Protein AF-A0A6P5K7B7-F1 (afdb_monomer)

InterPro domains:
  IPR006178 Major allergen I polypeptide chain 1 [PR00827] (31-46)
  IPR006178 Major allergen I polypeptide chain 1 [PR00827] (46-61)
  IPR006178 Major allergen I polypeptide chain 1 [PR00827] (61-76)
  IPR006178 Major allergen I polypeptide chain 1 [PR00827] (76-88)
  IPR006178 Major allergen I polypepti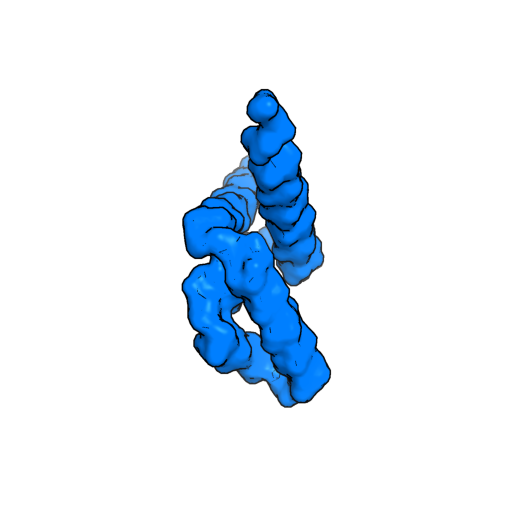de chain 1 [PTHR21226] (16-90)
  IPR016126 Secretoglobin [PF01099] (13-87)
  IPR016126 Secretoglobin [PS51311] (33-104)
  IPR035960 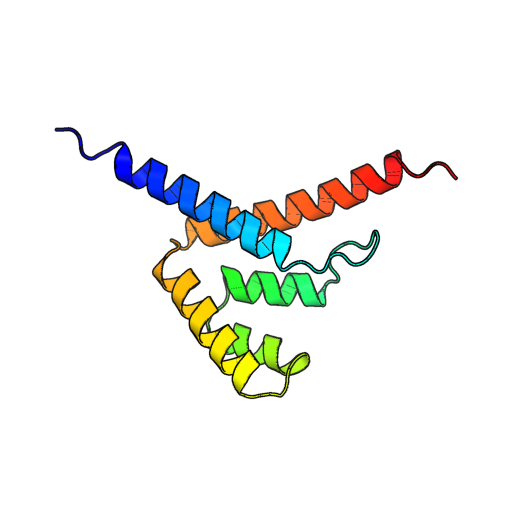Secretoglobin superfamily [SSF48201] (34-93)
  IPR053723 Secretoglobin Domain-Containing [G3DSA:1.20.920.50] (13-108)

Secondary structure (DSSP, 8-state):
---SHHHHHHHHHHHHHHHHHHHHHS---TT----HHHHHHHHHHHTS-HHHHHHHHTTT---HHHHHHHHHHHHHHHHHS-HHHHHHHHHHHHHHHHHHHHHHHHH---

Structure (mmCIF, N/CA/C/O backbone):
data_AF-A0A6P5K7B7-F1
#
_entry.id   AF-A0A6P5K7B7-F1
#
loop_
_atom_site.group_PDB
_atom_site.id
_atom_site.type_symbol
_atom_site.label_atom_id
_atom_site.label_alt_id
_atom_site.label_comp_id
_atom_site.label_asym_id
_atom_site.label_entity_id
_atom_site.label_seq_id
_atom_site.pdbx_PDB_ins_code
_atom_site.Cartn_x
_atom_site.Cartn_y
_atom_site.Cartn_z
_atom_site.occupancy
_atom_site.B_iso_or_equiv
_atom_site.auth_seq_id
_atom_site.auth_comp_id
_atom_site.auth_asym_id
_atom_site.auth_atom_id
_atom_site.pdbx_PDB_model_num
ATOM 1 N N . MET A 1 1 ? -22.920 10.934 29.537 1.00 35.97 1 MET A N 1
ATOM 2 C CA . MET A 1 1 ? -22.951 9.906 28.474 1.00 35.97 1 MET A CA 1
ATOM 3 C C . MET A 1 1 ? -23.001 10.601 27.116 1.00 35.97 1 MET A C 1
ATOM 5 O O . MET A 1 1 ? -24.088 10.871 26.641 1.00 35.97 1 MET A O 1
ATOM 9 N N . THR A 1 2 ? -21.860 10.940 26.510 1.00 39.41 2 THR A N 1
ATOM 10 C CA . THR A 1 2 ? -21.799 11.519 25.145 1.00 39.41 2 THR A CA 1
ATOM 11 C C . THR A 1 2 ? -20.387 11.348 24.559 1.00 39.41 2 THR A C 1
ATOM 13 O O . THR A 1 2 ? -19.723 12.302 24.183 1.00 39.41 2 THR A O 1
ATOM 16 N N . THR A 1 3 ? -19.892 10.112 24.484 1.00 40.75 3 THR A N 1
ATOM 17 C CA . THR A 1 3 ? -18.587 9.771 23.867 1.00 40.75 3 THR A CA 1
ATOM 18 C C . THR A 1 3 ? -18.732 8.862 22.638 1.00 40.75 3 THR A C 1
ATOM 20 O O . THR A 1 3 ? -17.774 8.229 22.213 1.00 40.75 3 THR A O 1
ATOM 23 N N . GLY A 1 4 ? -19.927 8.794 22.035 1.00 40.31 4 GLY A N 1
ATOM 24 C CA . GLY A 1 4 ? -20.200 7.928 20.877 1.00 40.31 4 GLY A CA 1
ATOM 25 C C . GLY A 1 4 ? -19.985 8.566 19.497 1.00 40.31 4 GLY A C 1
ATOM 26 O O . GLY A 1 4 ? -19.710 7.858 18.538 1.00 40.31 4 GLY A O 1
ATOM 27 N N . ASN A 1 5 ? -20.076 9.896 19.366 1.00 43.81 5 ASN A N 1
ATOM 28 C CA . ASN A 1 5 ? -20.214 10.542 18.045 1.00 43.81 5 ASN A CA 1
ATOM 29 C C . ASN A 1 5 ? -18.890 11.103 17.479 1.00 43.81 5 ASN A C 1
ATOM 31 O O . ASN A 1 5 ? -18.723 11.239 16.269 1.00 43.81 5 ASN A O 1
ATOM 35 N N . GLN A 1 6 ? -17.908 11.405 18.334 1.00 42.38 6 GLN A N 1
ATOM 36 C CA . GLN A 1 6 ? -16.661 12.041 17.890 1.00 42.38 6 GLN A CA 1
ATOM 37 C C . GLN A 1 6 ? -15.670 11.036 17.276 1.00 42.38 6 GLN A C 1
ATOM 39 O O . GLN A 1 6 ? -15.033 11.341 16.272 1.00 42.38 6 GLN A O 1
ATOM 44 N N . SER A 1 7 ? -15.597 9.814 17.818 1.00 43.94 7 SER A N 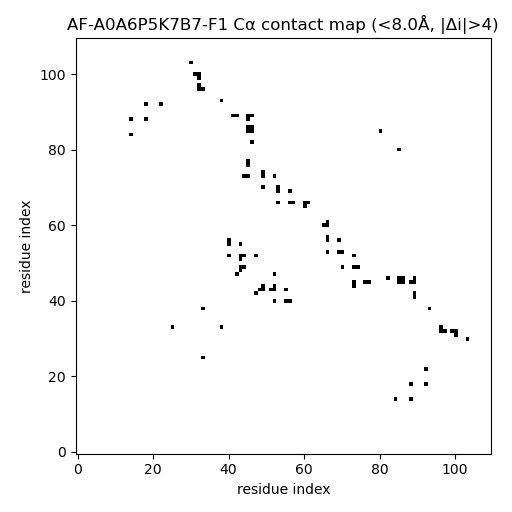1
ATOM 45 C CA . SER A 1 7 ? -14.702 8.755 17.323 1.00 43.94 7 SER A CA 1
ATOM 46 C C . SER A 1 7 ? -15.120 8.222 15.943 1.00 43.94 7 SER A C 1
ATOM 48 O O . SER A 1 7 ? -14.267 8.017 15.081 1.00 43.94 7 SER A O 1
ATOM 50 N N . GLN A 1 8 ? -16.428 8.087 15.682 1.00 44.88 8 GLN A N 1
ATOM 51 C CA . GLN A 1 8 ? -16.938 7.669 14.367 1.00 44.88 8 GLN A CA 1
ATOM 52 C C . GLN A 1 8 ? -16.716 8.731 13.285 1.00 44.88 8 GLN A C 1
ATOM 54 O O . GLN A 1 8 ? -16.346 8.397 12.162 1.00 44.88 8 GLN A O 1
ATOM 59 N N . ARG A 1 9 ? -16.885 10.017 13.620 1.00 47.69 9 ARG A N 1
ATOM 60 C CA . ARG A 1 9 ? -16.627 11.120 12.683 1.00 47.69 9 ARG A CA 1
ATOM 61 C C . ARG A 1 9 ? -15.144 11.270 12.361 1.00 47.69 9 ARG A C 1
ATOM 63 O O . ARG A 1 9 ? -14.815 11.497 11.202 1.00 47.69 9 ARG A O 1
ATOM 70 N N . LEU A 1 10 ? -14.262 11.082 13.348 1.00 48.59 10 LEU A N 1
ATOM 71 C CA . LEU A 1 10 ? -12.815 11.056 13.119 1.00 48.59 10 LEU A CA 1
ATOM 72 C C . LEU A 1 10 ? -12.429 9.905 12.185 1.00 48.59 10 LEU A C 1
ATOM 74 O O . LEU A 1 10 ? -11.759 10.139 11.190 1.00 48.59 10 LEU A O 1
ATOM 78 N N . SER A 1 11 ? -12.929 8.694 12.451 1.00 55.53 11 SER A N 1
ATOM 79 C CA . SER A 1 11 ? -12.681 7.515 11.612 1.00 55.53 11 SER A CA 1
ATOM 80 C C . SER A 1 11 ? -13.141 7.733 10.166 1.00 55.53 11 SER A C 1
ATOM 82 O O . SER A 1 11 ? -12.385 7.465 9.235 1.00 55.53 11 SER A O 1
ATOM 84 N N . MET A 1 12 ? -14.324 8.320 9.961 1.00 51.84 12 MET A N 1
ATOM 85 C CA . MET A 1 12 ? -14.846 8.609 8.622 1.00 51.84 12 MET A CA 1
ATOM 86 C C . MET A 1 12 ? -14.019 9.673 7.883 1.00 51.84 12 MET A C 1
ATOM 88 O O . MET A 1 12 ? -13.730 9.510 6.699 1.00 51.84 12 MET A O 1
ATOM 92 N N . ILE A 1 13 ? -13.584 10.736 8.567 1.00 57.44 13 ILE A N 1
ATOM 93 C CA . ILE A 1 13 ? -12.729 11.780 7.978 1.00 57.44 13 ILE A CA 1
ATOM 94 C C . ILE A 1 13 ? -11.350 11.210 7.632 1.00 57.44 13 ILE A C 1
ATOM 96 O O . ILE A 1 13 ? -10.867 11.430 6.524 1.00 57.44 13 ILE A O 1
ATOM 100 N N . THR A 1 14 ? -10.741 10.426 8.523 1.00 57.00 14 THR A N 1
ATOM 101 C CA . THR A 1 14 ? -9.440 9.787 8.282 1.00 57.00 14 THR A CA 1
ATOM 102 C C . THR A 1 14 ? -9.493 8.828 7.094 1.00 57.00 14 THR A C 1
ATOM 104 O O . THR A 1 14 ? -8.596 8.856 6.255 1.00 57.00 14 THR A O 1
ATOM 107 N N . LEU A 1 15 ? -10.568 8.046 6.957 1.00 58.00 15 LEU A N 1
ATOM 108 C CA . LEU A 1 15 ? -10.783 7.166 5.804 1.00 58.00 15 LEU A CA 1
ATOM 109 C C . LEU A 1 15 ? -10.964 7.939 4.499 1.00 58.00 15 LEU A C 1
ATOM 111 O O . LEU A 1 15 ? -10.426 7.550 3.465 1.00 58.00 15 LEU A O 1
ATOM 115 N N . THR A 1 16 ? -11.681 9.061 4.549 1.00 56.97 16 THR A N 1
ATOM 116 C CA . THR A 1 16 ? -11.927 9.903 3.372 1.00 56.97 16 THR A CA 1
ATOM 117 C C . THR A 1 16 ? -10.644 10.597 2.913 1.00 56.97 16 THR A C 1
ATOM 119 O O . THR A 1 16 ? -10.332 10.597 1.725 1.00 56.97 16 THR A O 1
ATOM 122 N N . VAL A 1 17 ? -9.862 11.142 3.848 1.00 60.66 17 VAL A N 1
ATOM 123 C CA . VAL A 1 17 ? -8.579 11.798 3.554 1.00 60.66 17 VAL A CA 1
ATOM 124 C C . VAL A 1 17 ? -7.559 10.784 3.050 1.00 60.66 17 VAL A C 1
ATOM 126 O O . VAL A 1 17 ? -6.893 11.046 2.055 1.00 60.66 17 VAL A O 1
ATOM 129 N N . LEU A 1 18 ? -7.462 9.604 3.665 1.00 62.78 18 LEU A N 1
ATOM 130 C CA . LEU A 1 18 ? -6.537 8.570 3.205 1.00 62.78 18 LEU A CA 1
ATOM 131 C C . LEU A 1 18 ? -6.951 7.996 1.844 1.00 62.78 18 LEU A C 1
ATOM 133 O O . LEU A 1 18 ? -6.090 7.756 1.002 1.00 62.78 18 LEU A O 1
ATOM 137 N N . GLY A 1 19 ? -8.254 7.837 1.600 1.00 62.12 19 GLY A N 1
ATOM 138 C CA . GLY A 1 19 ? -8.790 7.476 0.290 1.00 62.12 19 GLY A CA 1
ATOM 139 C C . GLY A 1 19 ? -8.447 8.517 -0.777 1.00 62.12 19 GLY A C 1
ATOM 140 O O . GLY A 1 19 ? -8.044 8.145 -1.874 1.00 62.12 19 GLY A O 1
ATOM 141 N N . LEU A 1 20 ? -8.524 9.809 -0.444 1.00 59.91 20 LEU A N 1
ATOM 142 C CA . LEU A 1 20 ? -8.114 10.909 -1.322 1.00 59.91 20 LEU A CA 1
ATOM 143 C C . LEU A 1 20 ? -6.603 10.941 -1.558 1.00 59.91 20 LEU A C 1
ATOM 145 O O . LEU A 1 20 ? -6.188 11.153 -2.689 1.00 59.91 20 LEU A O 1
ATOM 149 N N . VAL A 1 21 ? -5.784 10.690 -0.535 1.00 64.50 21 VAL A N 1
ATOM 150 C CA . VAL A 1 21 ? -4.323 10.590 -0.675 1.00 64.50 21 VAL A CA 1
ATOM 151 C C . VAL A 1 21 ? -3.952 9.385 -1.535 1.00 64.50 21 VAL A C 1
ATOM 153 O O . VAL A 1 21 ? -3.136 9.525 -2.438 1.00 64.50 21 VAL A O 1
ATOM 156 N N . CYS A 1 22 ? -4.596 8.229 -1.340 1.00 63.47 22 CYS A N 1
ATOM 157 C CA . CYS A 1 22 ? -4.422 7.072 -2.219 1.00 63.47 22 CYS A CA 1
ATOM 158 C C . CYS A 1 22 ? -4.832 7.416 -3.652 1.00 63.47 22 CYS A C 1
ATOM 160 O O . CYS A 1 22 ? -4.077 7.131 -4.569 1.00 63.47 22 CYS A O 1
ATOM 162 N N . LEU A 1 23 ? -5.980 8.075 -3.845 1.00 61.62 23 LEU A N 1
ATOM 163 C CA . LEU A 1 23 ? -6.473 8.486 -5.160 1.00 61.62 23 LEU A CA 1
ATOM 164 C C . LEU A 1 23 ? -5.572 9.538 -5.832 1.00 61.62 23 LEU A C 1
ATOM 166 O O . LEU A 1 23 ? -5.473 9.542 -7.053 1.00 61.62 23 LEU A O 1
ATOM 170 N N . ALA A 1 24 ? -4.925 10.407 -5.054 1.00 58.84 24 ALA A N 1
ATOM 171 C CA . ALA A 1 24 ? -3.981 11.420 -5.528 1.00 58.84 24 ALA A CA 1
ATOM 172 C C . ALA A 1 24 ? -2.586 10.844 -5.822 1.00 58.84 24 ALA A C 1
ATOM 174 O O . ALA A 1 24 ? -1.878 11.365 -6.676 1.00 58.84 24 ALA A O 1
ATOM 175 N N . LEU A 1 25 ? -2.199 9.768 -5.129 1.00 56.94 25 LEU A N 1
ATOM 176 C CA . LEU A 1 25 ? -0.982 8.997 -5.399 1.00 56.94 25 LEU A CA 1
ATOM 177 C C . LEU A 1 25 ? -1.144 8.042 -6.590 1.00 56.94 25 LEU A C 1
ATOM 179 O O . LEU A 1 25 ? -0.143 7.540 -7.100 1.00 56.94 25 LEU A O 1
ATOM 183 N N . LEU A 1 26 ? -2.377 7.788 -7.053 1.00 60.56 26 LEU A N 1
ATOM 184 C CA . LEU A 1 26 ? -2.597 7.168 -8.357 1.00 60.56 26 LEU A CA 1
ATOM 185 C C . LEU A 1 26 ? -2.101 8.163 -9.407 1.00 60.56 26 LEU A C 1
ATOM 187 O O . LEU A 1 26 ? -2.664 9.256 -9.505 1.00 60.56 26 LEU A O 1
ATOM 191 N N . PRO A 1 27 ? -1.061 7.827 -10.184 1.00 50.31 27 PRO A N 1
ATOM 192 C CA . PRO A 1 27 ? -0.566 8.744 -11.184 1.00 50.31 27 PRO A CA 1
ATOM 193 C C . PRO A 1 27 ? -1.715 9.092 -12.133 1.00 50.31 27 PRO A C 1
ATOM 195 O O . PRO A 1 27 ? -2.466 8.223 -12.584 1.00 50.31 27 PRO A O 1
ATOM 198 N N . THR A 1 28 ? -1.855 10.382 -12.417 1.00 49.06 28 THR A N 1
ATOM 199 C CA . THR A 1 28 ? -2.678 10.942 -13.488 1.00 49.06 28 THR A CA 1
ATOM 200 C C . THR A 1 28 ? -2.090 10.520 -14.837 1.00 49.06 28 THR A C 1
ATOM 202 O O . THR A 1 28 ? -1.629 11.348 -15.611 1.00 49.06 28 THR A O 1
ATOM 205 N N . THR A 1 29 ? -1.992 9.219 -15.099 1.00 44.88 29 THR A N 1
ATOM 206 C CA . THR A 1 29 ? -1.651 8.698 -16.418 1.00 44.88 29 THR A CA 1
ATOM 207 C C . THR A 1 29 ? -2.944 8.609 -17.195 1.00 44.88 29 THR A C 1
ATOM 209 O O . THR A 1 29 ? -3.870 7.913 -16.775 1.00 44.88 29 THR A O 1
ATOM 212 N N . ASP A 1 30 ? -2.999 9.353 -18.292 1.00 45.06 30 ASP A N 1
ATOM 213 C CA . ASP A 1 30 ? -4.117 9.446 -19.218 1.00 45.06 30 ASP A CA 1
ATOM 214 C C . ASP A 1 30 ? -4.888 8.127 -19.346 1.00 45.06 30 ASP A C 1
ATOM 216 O O . ASP A 1 30 ? -4.395 7.147 -19.905 1.00 45.06 30 ASP A O 1
ATOM 220 N N . SER A 1 31 ? -6.139 8.113 -18.887 1.00 48.62 31 SER A N 1
ATOM 221 C CA . SER A 1 31 ? -7.172 7.164 -19.333 1.00 48.62 31 SER A CA 1
ATOM 222 C C . SER A 1 31 ? -6.860 5.659 -19.240 1.00 48.62 31 SER A C 1
ATOM 224 O O . SER A 1 31 ? -7.430 4.851 -19.976 1.00 48.62 31 SER A O 1
ATOM 226 N N . LYS A 1 32 ? -5.934 5.237 -18.369 1.00 52.78 32 LYS A N 1
ATOM 227 C CA . LYS A 1 32 ? -5.646 3.813 -18.157 1.00 52.78 32 LYS A CA 1
ATOM 228 C C . LYS A 1 32 ? -5.942 3.422 -16.722 1.00 52.78 32 LYS A C 1
ATOM 230 O O . LYS A 1 32 ? -5.354 3.936 -15.777 1.00 52.78 32 LYS A O 1
ATOM 235 N N . SER A 1 33 ? -6.875 2.479 -16.597 1.00 62.09 33 SER A N 1
ATOM 236 C CA . SER A 1 33 ? -7.095 1.646 -15.417 1.00 62.09 33 SER A CA 1
ATOM 237 C C . SER A 1 33 ? -5.784 1.330 -14.700 1.00 62.09 33 SER A C 1
ATOM 239 O O . SER A 1 33 ? -4.780 1.068 -15.367 1.00 62.09 33 SER A O 1
ATOM 241 N N . LEU A 1 34 ? -5.821 1.262 -13.367 1.00 67.44 34 LEU A N 1
ATOM 242 C CA . LEU A 1 34 ? -4.699 0.741 -12.595 1.00 67.44 34 LEU A CA 1
ATOM 243 C C . LEU A 1 34 ? -4.198 -0.570 -13.199 1.00 67.44 34 LEU A C 1
ATOM 245 O O . LEU A 1 34 ? -4.982 -1.502 -13.399 1.00 67.44 34 LEU A O 1
ATOM 249 N N . CYS A 1 35 ? -2.902 -0.649 -13.494 1.00 74.44 35 CYS A N 1
ATOM 250 C CA . CYS A 1 35 ? -2.344 -1.903 -13.972 1.00 74.44 35 CYS A CA 1
ATOM 251 C C . CYS A 1 35 ? -2.330 -2.930 -12.821 1.00 74.44 35 CYS A C 1
ATOM 253 O O . CYS A 1 35 ? -2.266 -2.541 -11.649 1.00 74.44 35 CYS A O 1
ATOM 255 N N . PRO A 1 36 ? -2.359 -4.244 -13.116 1.00 79.88 36 PRO A N 1
ATOM 256 C CA . PRO A 1 36 ? -2.389 -5.280 -12.080 1.00 79.88 36 PRO A CA 1
ATOM 257 C C . PRO A 1 36 ? -1.280 -5.130 -11.030 1.00 79.88 36 PRO A C 1
ATOM 259 O O . PRO A 1 36 ? -1.502 -5.373 -9.848 1.00 79.88 36 PRO A O 1
ATOM 262 N N . ALA A 1 37 ? -0.104 -4.654 -11.447 1.00 79.81 37 ALA A N 1
ATOM 263 C CA . ALA A 1 37 ? 1.024 -4.419 -10.558 1.00 79.81 37 ALA A CA 1
ATOM 264 C C . ALA A 1 37 ? 0.763 -3.283 -9.548 1.00 79.81 37 ALA A C 1
ATOM 266 O O . ALA A 1 37 ? 1.074 -3.427 -8.369 1.00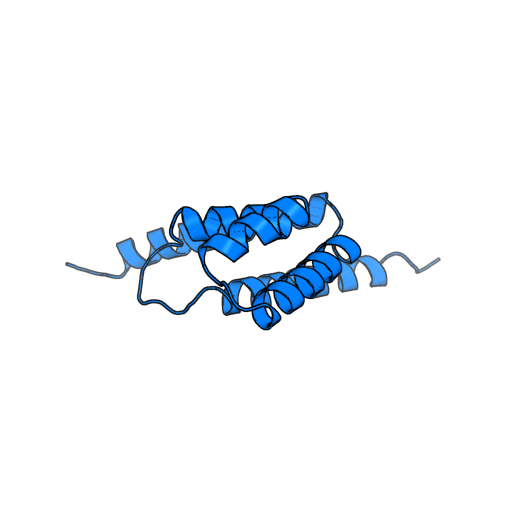 79.81 37 ALA A O 1
ATOM 267 N N . GLN A 1 38 ? 0.131 -2.184 -9.972 1.00 78.00 38 GLN A N 1
ATOM 268 C CA . GLN A 1 38 ? -0.259 -1.086 -9.079 1.00 78.00 38 GLN A CA 1
ATOM 269 C C . GLN A 1 38 ? -1.369 -1.509 -8.109 1.00 78.00 38 GLN A C 1
ATOM 271 O O . GLN A 1 38 ? -1.317 -1.154 -6.932 1.00 78.00 38 GLN A O 1
ATOM 276 N N . LEU A 1 39 ? -2.347 -2.298 -8.576 1.00 81.00 39 LEU A N 1
ATOM 277 C CA . LEU A 1 39 ? -3.387 -2.868 -7.711 1.00 81.00 39 LEU A CA 1
ATOM 278 C C . LEU A 1 39 ? -2.788 -3.769 -6.633 1.00 81.00 39 LEU A C 1
ATOM 280 O O . LEU A 1 39 ? -3.168 -3.656 -5.473 1.00 81.00 39 LEU A O 1
ATOM 284 N N . HIS A 1 40 ? -1.827 -4.611 -7.005 1.00 84.88 40 HIS A N 1
ATOM 285 C CA . HIS A 1 40 ? -1.157 -5.500 -6.065 1.00 84.88 40 HIS A CA 1
ATOM 286 C C . HIS A 1 40 ? -0.341 -4.733 -5.013 1.00 84.88 40 HIS A C 1
ATOM 288 O O . HIS A 1 40 ? -0.403 -5.048 -3.827 1.00 84.88 40 HIS A O 1
ATOM 294 N N . VAL A 1 41 ? 0.379 -3.678 -5.411 1.00 86.12 41 VAL A N 1
ATOM 295 C CA . VAL A 1 41 ? 1.100 -2.813 -4.459 1.00 86.12 41 VAL A CA 1
ATOM 296 C C . VAL A 1 41 ? 0.124 -2.121 -3.504 1.00 86.12 41 VAL A C 1
ATOM 298 O O . VAL A 1 41 ? 0.393 -2.047 -2.306 1.00 86.12 41 VAL A O 1
ATOM 301 N N . LEU A 1 42 ? -1.019 -1.643 -4.006 1.00 84.12 42 LEU A N 1
ATOM 302 C CA . LEU A 1 42 ? -2.044 -0.996 -3.188 1.00 84.12 42 LEU A CA 1
ATOM 303 C C . LEU A 1 42 ? -2.736 -1.974 -2.226 1.00 84.12 42 LEU A C 1
ATOM 305 O O . LEU A 1 42 ? -3.016 -1.619 -1.082 1.00 84.12 42 LEU A O 1
ATOM 309 N N . GLU A 1 43 ? -2.992 -3.201 -2.671 1.00 88.31 43 GLU A N 1
ATOM 310 C CA . GLU A 1 43 ? -3.492 -4.281 -1.821 1.00 88.31 43 GLU A CA 1
ATOM 311 C C . GLU A 1 43 ? -2.513 -4.535 -0.674 1.00 88.31 43 GLU A C 1
ATOM 313 O O . GLU A 1 43 ? -2.882 -4.437 0.493 1.00 88.31 43 GLU A O 1
ATOM 318 N N . LEU A 1 44 ? -1.231 -4.745 -0.988 1.00 90.50 44 LEU A N 1
ATOM 319 C CA . LEU A 1 44 ? -0.197 -4.951 0.024 1.00 90.50 44 LEU A CA 1
ATOM 320 C C . LEU A 1 44 ? -0.036 -3.750 0.960 1.00 90.50 44 LEU A C 1
ATOM 322 O O . LEU A 1 44 ? 0.250 -3.933 2.143 1.00 90.50 44 LEU A O 1
ATOM 326 N N . PHE A 1 45 ? -0.232 -2.532 0.455 1.00 88.06 45 PHE A N 1
ATOM 327 C CA . PHE A 1 45 ? -0.197 -1.316 1.258 1.00 88.06 45 PHE A CA 1
ATOM 328 C C . PHE A 1 45 ? -1.325 -1.266 2.294 1.00 88.06 45 PHE A C 1
ATOM 330 O O . PHE A 1 45 ? -1.084 -0.889 3.440 1.00 88.06 45 PHE A O 1
ATOM 337 N N . LEU A 1 46 ? -2.543 -1.648 1.908 1.00 86.56 46 LEU A N 1
ATOM 338 C CA . LEU A 1 46 ? -3.711 -1.546 2.778 1.00 86.56 46 LEU A CA 1
ATOM 339 C C . LEU A 1 46 ? -3.892 -2.778 3.662 1.00 86.56 46 LEU A C 1
ATOM 341 O O . LEU A 1 46 ? -4.176 -2.615 4.839 1.00 86.56 46 LEU A O 1
ATOM 345 N N . THR A 1 47 ? -3.736 -3.985 3.125 1.00 87.81 47 THR A N 1
ATOM 346 C CA . THR A 1 47 ? -4.114 -5.241 3.800 1.00 87.81 47 THR A CA 1
ATOM 347 C C . THR A 1 47 ? -2.927 -6.169 4.055 1.00 87.81 47 THR A C 1
ATOM 349 O O . THR A 1 47 ? -2.987 -7.040 4.923 1.00 87.81 47 THR A O 1
ATOM 352 N N . GLY A 1 48 ? -1.829 -5.991 3.316 1.00 89.06 48 GLY A N 1
ATOM 353 C CA . GLY A 1 48 ? -0.619 -6.794 3.465 1.00 89.06 48 GLY A CA 1
ATOM 354 C C . GLY A 1 48 ? 0.193 -6.442 4.711 1.00 89.06 48 GLY A C 1
ATOM 355 O O . GLY A 1 48 ? 0.020 -5.396 5.338 1.00 89.06 48 GLY A O 1
ATOM 356 N N . ASN A 1 49 ? 1.146 -7.306 5.065 1.00 93.38 49 ASN A N 1
ATOM 357 C CA . ASN A 1 49 ? 2.131 -6.969 6.091 1.00 93.38 49 ASN A CA 1
ATOM 358 C C . ASN A 1 49 ? 3.187 -5.984 5.542 1.00 93.38 49 ASN A C 1
ATOM 360 O O . ASN A 1 49 ? 3.372 -5.842 4.329 1.00 93.38 49 ASN A O 1
ATOM 364 N N . LYS A 1 50 ? 3.894 -5.304 6.451 1.00 92.94 50 LYS A N 1
ATOM 365 C CA . LYS A 1 50 ? 4.885 -4.281 6.092 1.00 92.94 50 LYS A CA 1
ATOM 366 C C . LYS A 1 50 ? 5.994 -4.816 5.180 1.00 92.94 50 LYS A C 1
ATOM 368 O O . LYS A 1 50 ? 6.299 -4.171 4.185 1.00 92.94 50 LYS A O 1
ATOM 373 N N . GLU A 1 51 ? 6.578 -5.973 5.481 1.00 94.50 51 GLU A N 1
ATOM 374 C CA 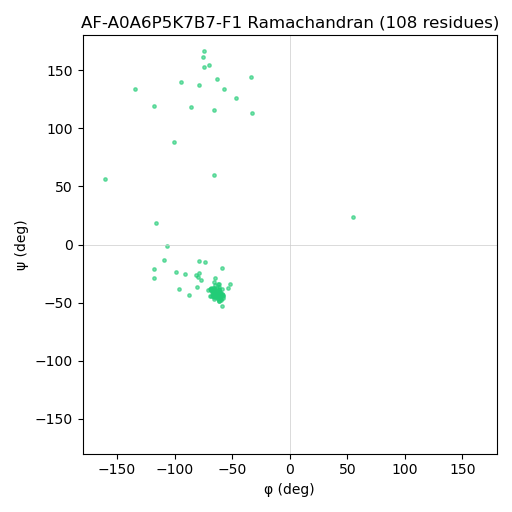. GLU A 1 51 ? 7.701 -6.510 4.699 1.00 94.50 51 GLU A CA 1
ATOM 375 C C . GLU A 1 51 ? 7.296 -6.872 3.267 1.00 94.50 51 GLU A C 1
ATOM 377 O O . GLU A 1 51 ? 8.010 -6.539 2.322 1.00 94.50 51 GLU A O 1
ATOM 382 N N . ASN A 1 52 ? 6.118 -7.468 3.081 1.00 94.75 52 ASN A N 1
ATOM 383 C CA . ASN A 1 52 ? 5.592 -7.798 1.760 1.00 94.75 52 ASN A CA 1
ATOM 384 C C . ASN A 1 52 ? 5.348 -6.533 0.930 1.00 94.75 52 ASN A C 1
ATOM 386 O O . ASN A 1 52 ? 5.730 -6.490 -0.238 1.00 94.75 52 ASN A O 1
ATOM 390 N N . PHE A 1 53 ? 4.778 -5.486 1.536 1.00 92.50 53 PHE A N 1
ATOM 391 C CA . PHE A 1 53 ? 4.622 -4.190 0.875 1.00 92.50 53 PHE A CA 1
ATOM 392 C C . PHE A 1 53 ? 5.973 -3.601 0.451 1.00 92.50 53 PHE A C 1
ATOM 394 O O . PHE A 1 53 ? 6.135 -3.204 -0.700 1.00 92.50 53 PHE A O 1
ATOM 401 N N . ILE A 1 54 ? 6.974 -3.596 1.332 1.00 93.62 54 ILE A N 1
ATOM 402 C CA . ILE A 1 54 ? 8.297 -3.050 1.001 1.00 93.62 54 ILE A CA 1
ATOM 403 C C . ILE A 1 54 ? 8.998 -3.863 -0.084 1.00 93.62 54 ILE A C 1
ATOM 405 O O . ILE A 1 54 ? 9.605 -3.282 -0.983 1.00 93.62 54 ILE A O 1
ATOM 409 N N . ASN A 1 55 ? 8.886 -5.189 -0.053 1.00 94.00 55 ASN A N 1
ATOM 410 C CA . ASN A 1 55 ? 9.407 -6.040 -1.119 1.00 94.00 55 ASN A CA 1
ATOM 411 C C . ASN A 1 55 ? 8.732 -5.747 -2.461 1.00 94.00 55 ASN A C 1
ATOM 413 O O . ASN A 1 55 ? 9.413 -5.711 -3.481 1.00 94.00 55 ASN A O 1
ATOM 417 N N . ALA A 1 56 ? 7.427 -5.470 -2.467 1.00 88.88 56 ALA A N 1
ATOM 418 C CA . ALA A 1 56 ? 6.731 -5.045 -3.673 1.00 88.88 56 ALA A CA 1
ATOM 419 C C . ALA A 1 56 ? 7.223 -3.678 -4.181 1.00 88.88 56 ALA A C 1
ATOM 421 O O . ALA A 1 56 ? 7.499 -3.557 -5.372 1.00 88.88 56 ALA A O 1
ATOM 422 N N . VAL A 1 57 ? 7.410 -2.685 -3.300 1.00 88.00 57 VAL A N 1
ATOM 423 C CA . VAL A 1 57 ? 7.928 -1.347 -3.665 1.00 88.00 57 VAL A CA 1
ATOM 424 C C . VAL A 1 57 ? 9.342 -1.423 -4.251 1.00 88.00 57 VAL A C 1
ATOM 426 O O . VAL A 1 57 ? 9.634 -0.719 -5.216 1.00 88.00 57 VAL A O 1
ATOM 429 N N . ARG A 1 58 ? 10.197 -2.320 -3.742 1.00 90.81 58 ARG A N 1
ATOM 430 C CA . ARG A 1 58 ? 11.566 -2.528 -4.253 1.00 90.81 58 ARG A CA 1
ATOM 431 C C . ARG A 1 58 ? 11.637 -2.933 -5.727 1.00 90.81 58 ARG A C 1
ATOM 433 O O . ARG A 1 58 ? 12.675 -2.743 -6.347 1.00 90.81 58 ARG A O 1
ATOM 440 N N . ASN A 1 59 ? 10.556 -3.461 -6.302 1.00 86.81 59 ASN A N 1
ATOM 441 C CA . ASN A 1 59 ? 10.507 -3.756 -7.738 1.00 86.81 59 ASN A CA 1
ATOM 442 C C . ASN A 1 59 ? 10.383 -2.493 -8.609 1.00 86.81 59 ASN A C 1
ATOM 444 O O . ASN A 1 59 ? 10.590 -2.571 -9.816 1.00 86.81 59 ASN A O 1
ATOM 448 N N . PHE A 1 60 ? 10.029 -1.348 -8.016 1.00 81.38 60 PHE A N 1
ATOM 449 C CA . PHE A 1 60 ? 9.790 -0.084 -8.721 1.00 81.38 60 PHE A CA 1
ATOM 450 C C . PHE A 1 60 ? 10.757 1.026 -8.309 1.00 81.38 60 PHE A C 1
ATOM 452 O O . PHE A 1 60 ? 11.037 1.910 -9.114 1.00 81.38 60 PHE A O 1
ATOM 459 N N . ALA A 1 61 ? 11.258 0.988 -7.074 1.00 83.62 61 ALA A N 1
ATOM 460 C CA . ALA A 1 61 ? 12.191 1.968 -6.538 1.00 83.62 61 ALA A CA 1
ATOM 461 C C . ALA A 1 61 ? 13.344 1.271 -5.811 1.00 83.62 61 ALA A C 1
ATOM 463 O O . ALA A 1 61 ? 13.129 0.373 -4.996 1.00 83.62 61 ALA A O 1
ATOM 464 N N . SER A 1 62 ? 14.565 1.716 -6.095 1.00 86.56 62 SER A N 1
ATOM 465 C CA . SER A 1 62 ? 15.795 1.135 -5.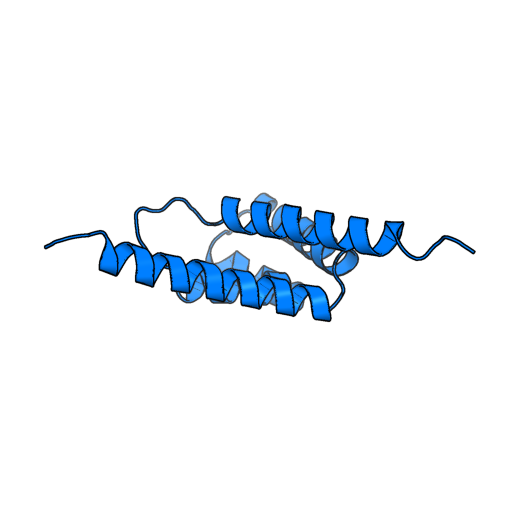543 1.00 86.56 62 SER A CA 1
ATOM 466 C C . SER A 1 62 ? 16.476 2.054 -4.532 1.00 86.56 62 SER A C 1
ATOM 468 O O . SER A 1 62 ? 17.400 1.627 -3.841 1.00 86.56 62 SER A O 1
ATOM 470 N N . ASP A 1 63 ? 16.068 3.321 -4.463 1.00 91.69 63 ASP A N 1
ATOM 471 C CA . ASP A 1 63 ? 16.665 4.304 -3.574 1.00 91.69 63 ASP A CA 1
ATOM 472 C C . ASP A 1 63 ? 16.145 4.144 -2.139 1.00 91.69 63 ASP A C 1
ATOM 474 O O . ASP A 1 63 ? 14.960 3.926 -1.875 1.00 91.69 63 ASP A O 1
ATOM 478 N N . ASN A 1 64 ? 17.065 4.252 -1.181 1.00 90.31 64 ASN A N 1
ATOM 479 C CA . ASN A 1 64 ? 16.748 4.029 0.227 1.00 90.31 64 ASN A CA 1
ATOM 480 C C . ASN A 1 64 ? 15.760 5.067 0.780 1.00 90.31 64 ASN A C 1
ATOM 482 O O . ASN A 1 64 ? 14.985 4.736 1.673 1.00 90.31 64 ASN A O 1
ATOM 486 N N . GLU A 1 65 ? 15.750 6.289 0.241 1.00 88.56 65 GLU A N 1
ATOM 487 C CA . GLU A 1 65 ? 14.861 7.366 0.686 1.00 88.56 65 GLU A CA 1
ATOM 488 C C . GLU A 1 65 ? 13.387 7.046 0.399 1.00 88.56 65 GLU A C 1
ATOM 490 O O . GLU A 1 65 ? 12.536 7.142 1.294 1.00 88.56 65 GLU A O 1
ATOM 495 N N . THR A 1 66 ? 13.083 6.581 -0.813 1.00 82.88 66 THR A N 1
ATOM 496 C CA . THR A 1 66 ? 11.737 6.142 -1.200 1.00 82.88 66 THR A CA 1
ATOM 497 C C . THR A 1 66 ? 11.305 4.931 -0.380 1.00 82.88 66 THR A C 1
ATOM 499 O O . THR A 1 66 ? 10.178 4.891 0.120 1.00 82.88 66 THR A O 1
ATOM 502 N N . ILE A 1 67 ? 12.201 3.963 -0.163 1.00 89.19 67 ILE A N 1
ATOM 503 C CA . ILE A 1 67 ? 11.905 2.773 0.646 1.00 89.19 67 ILE A CA 1
ATOM 504 C C . ILE A 1 67 ? 11.633 3.129 2.116 1.00 89.19 67 ILE A C 1
ATOM 506 O O . ILE A 1 67 ? 10.688 2.607 2.715 1.00 89.19 67 ILE A O 1
ATOM 510 N N . ASP A 1 68 ? 12.410 4.035 2.708 1.00 88.06 68 ASP A N 1
ATOM 511 C CA . ASP A 1 68 ? 12.199 4.491 4.085 1.00 88.06 68 ASP A CA 1
ATOM 512 C C . ASP A 1 68 ? 10.904 5.283 4.239 1.00 88.06 68 ASP A C 1
ATOM 514 O O . ASP A 1 68 ? 10.168 5.104 5.217 1.00 88.06 68 ASP A O 1
ATOM 518 N N . THR A 1 69 ? 10.583 6.117 3.256 1.00 87.12 69 THR A N 1
ATOM 519 C CA . THR A 1 69 ? 9.313 6.844 3.212 1.00 87.12 69 THR A CA 1
ATOM 520 C C . THR A 1 69 ? 8.139 5.872 3.112 1.00 87.12 69 THR A C 1
ATOM 522 O O . THR A 1 69 ? 7.193 5.968 3.898 1.00 87.12 69 THR A O 1
ATOM 525 N N . ALA A 1 70 ? 8.231 4.865 2.241 1.00 85.19 70 ALA A N 1
ATOM 526 C CA . ALA A 1 70 ? 7.227 3.815 2.114 1.00 85.19 70 ALA A CA 1
ATOM 527 C C . ALA A 1 70 ? 7.032 3.046 3.435 1.00 85.19 70 ALA A C 1
ATOM 529 O O . ALA A 1 70 ? 5.895 2.818 3.856 1.00 85.19 70 ALA A O 1
ATOM 530 N N . ARG A 1 71 ? 8.116 2.713 4.155 1.00 90.81 71 ARG A N 1
ATOM 531 C CA . ARG A 1 71 ? 8.038 2.062 5.480 1.00 90.81 71 ARG A CA 1
ATOM 532 C C . ARG A 1 71 ? 7.284 2.904 6.491 1.00 90.81 71 ARG A C 1
ATOM 534 O O . ARG A 1 71 ? 6.423 2.372 7.197 1.00 90.81 71 ARG A O 1
ATOM 541 N N . LYS A 1 72 ? 7.617 4.194 6.581 1.00 89.06 72 LYS A N 1
ATOM 542 C CA . LYS A 1 72 ? 6.960 5.136 7.497 1.00 89.06 72 LYS A CA 1
ATOM 543 C C . LYS A 1 72 ? 5.475 5.248 7.170 1.00 89.06 72 LYS A C 1
ATOM 545 O O . LYS A 1 72 ? 4.646 5.149 8.073 1.00 89.06 72 LYS A O 1
ATOM 550 N N . PHE A 1 73 ? 5.143 5.365 5.888 1.00 86.69 73 PHE A N 1
ATOM 551 C CA . PHE A 1 73 ? 3.765 5.511 5.441 1.00 86.69 73 PHE A CA 1
ATOM 552 C C . PHE A 1 73 ? 2.928 4.259 5.719 1.00 86.69 73 PHE A C 1
ATOM 554 O O . PHE A 1 73 ? 1.859 4.359 6.318 1.00 86.69 73 PHE A O 1
ATOM 561 N N . LYS A 1 74 ? 3.459 3.068 5.417 1.00 88.25 7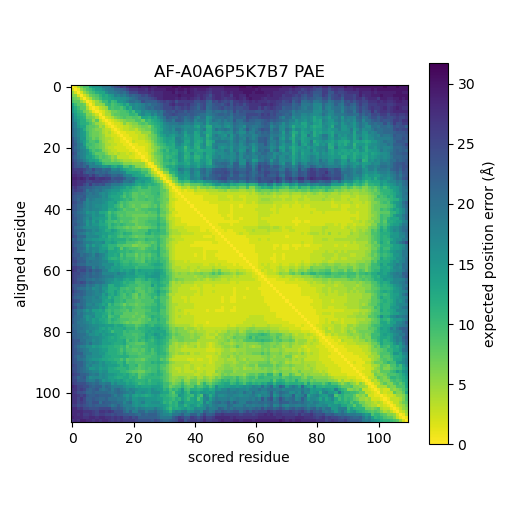4 LYS A N 1
ATOM 562 C CA . LYS A 1 74 ? 2.812 1.794 5.764 1.00 88.25 74 LYS A CA 1
ATOM 563 C C . LYS A 1 74 ? 2.581 1.665 7.265 1.00 88.25 74 LYS A C 1
ATOM 565 O O . LYS A 1 74 ? 1.499 1.288 7.695 1.00 88.25 74 LYS A O 1
ATOM 570 N N . SER A 1 75 ? 3.581 2.031 8.067 1.00 90.19 75 SER A N 1
ATOM 571 C CA . SER A 1 75 ? 3.464 1.991 9.525 1.00 90.19 75 SER A CA 1
ATOM 572 C C . SER A 1 75 ? 2.369 2.916 10.049 1.00 90.19 75 SER A C 1
ATOM 574 O O . SER A 1 75 ? 1.666 2.543 10.981 1.00 90.19 75 SER A O 1
ATOM 576 N N . CYS A 1 76 ? 2.227 4.102 9.453 1.00 86.62 76 CYS A N 1
ATOM 577 C CA . CYS A 1 76 ? 1.176 5.052 9.798 1.00 86.62 76 CYS A CA 1
ATOM 578 C C . CYS A 1 76 ? -0.210 4.498 9.454 1.00 86.62 76 CYS A C 1
ATOM 580 O O . CYS A 1 76 ? -1.121 4.569 10.278 1.00 86.62 76 CYS A O 1
ATOM 582 N N . VAL A 1 77 ? -0.371 3.908 8.270 1.00 84.19 77 VAL A N 1
ATOM 583 C CA . VAL A 1 77 ? -1.644 3.300 7.863 1.00 84.19 77 VAL A CA 1
ATOM 584 C C . VAL A 1 77 ? -2.009 2.120 8.758 1.00 84.19 77 VAL A C 1
ATOM 586 O O . VAL A 1 77 ? -3.144 2.058 9.228 1.00 84.19 77 VAL A O 1
ATOM 589 N N . ASP A 1 78 ? -1.050 1.253 9.080 1.00 87.06 78 ASP A N 1
ATOM 590 C CA . ASP A 1 78 ? -1.266 0.099 9.962 1.00 87.06 78 ASP A CA 1
ATOM 591 C C . ASP A 1 78 ? -1.624 0.492 11.395 1.00 87.06 78 ASP A C 1
ATOM 593 O O . ASP A 1 78 ? -2.421 -0.185 12.037 1.00 87.06 78 ASP A O 1
ATOM 597 N N . SER A 1 79 ? -1.058 1.587 11.912 1.00 87.31 79 SER A N 1
ATOM 598 C CA . SER A 1 79 ? -1.390 2.071 13.256 1.00 87.31 79 SER A CA 1
ATOM 599 C C . SER A 1 79 ? -2.714 2.829 13.313 1.00 87.31 79 SER A C 1
ATOM 601 O O . SER A 1 79 ? -3.303 2.957 14.383 1.00 87.31 79 SER A O 1
ATOM 603 N N . THR A 1 80 ? -3.150 3.396 12.187 1.00 83.12 80 THR A N 1
ATOM 604 C CA . THR A 1 80 ? -4.300 4.310 12.138 1.00 83.12 80 THR A CA 1
ATOM 605 C C . THR A 1 80 ? -5.586 3.591 11.753 1.00 83.12 80 THR A C 1
ATOM 607 O O . THR A 1 80 ? -6.653 3.912 12.278 1.00 83.12 80 THR A O 1
ATOM 610 N N . LEU A 1 81 ? -5.507 2.632 10.830 1.00 77.38 81 LEU A N 1
ATOM 611 C CA . LEU A 1 81 ? -6.676 1.926 10.329 1.00 77.38 81 LEU A CA 1
ATOM 612 C C . LEU A 1 81 ? -6.924 0.631 11.087 1.00 77.38 81 LEU A C 1
ATOM 614 O O . LEU A 1 81 ? -6.011 -0.147 11.351 1.00 77.38 81 LEU A O 1
ATOM 618 N N . LYS A 1 82 ? -8.199 0.342 11.353 1.00 82.50 82 LYS A N 1
ATOM 619 C CA . LYS A 1 82 ? -8.593 -1.006 11.763 1.00 82.50 82 LYS A CA 1
ATOM 620 C C . LYS A 1 82 ? -8.562 -1.932 10.541 1.00 82.50 82 LYS A C 1
ATOM 622 O O . LYS A 1 82 ? -8.852 -1.470 9.435 1.00 82.50 82 LYS A O 1
ATOM 627 N N . PRO A 1 83 ? -8.347 -3.246 10.722 1.00 79.00 83 PRO A N 1
ATOM 628 C CA . PRO A 1 83 ? -8.323 -4.201 9.608 1.00 79.00 83 PRO A CA 1
ATOM 629 C C . PRO A 1 83 ? -9.578 -4.160 8.719 1.00 79.00 83 PRO A C 1
ATOM 631 O O . PRO A 1 83 ? -9.506 -4.248 7.497 1.00 79.00 83 PRO A O 1
ATOM 634 N N . GLN A 1 84 ? -10.752 -3.961 9.325 1.00 76.12 84 GLN A N 1
ATOM 635 C CA . GLN A 1 84 ? -12.012 -3.807 8.591 1.00 76.12 84 GLN A CA 1
ATOM 636 C C . GLN A 1 84 ? -12.016 -2.560 7.686 1.00 76.12 84 GLN A C 1
ATOM 638 O O . GLN A 1 84 ? -12.523 -2.604 6.567 1.00 76.12 84 GLN A O 1
ATOM 643 N N . ASP A 1 85 ? -11.411 -1.464 8.144 1.00 77.19 85 ASP A N 1
ATOM 644 C CA . ASP A 1 85 ? -11.414 -0.187 7.440 1.00 77.19 85 ASP A CA 1
ATOM 645 C C . ASP A 1 85 ? -10.412 -0.213 6.270 1.00 77.19 85 ASP A C 1
ATOM 647 O O . ASP A 1 85 ? -10.650 0.396 5.226 1.00 77.19 85 ASP A O 1
ATOM 651 N N . GLN A 1 86 ? -9.329 -0.987 6.404 1.00 77.50 86 GLN A N 1
ATOM 652 C CA . GLN A 1 86 ? -8.373 -1.278 5.330 1.00 77.50 86 GLN A CA 1
ATOM 653 C C . GLN A 1 86 ? -9.043 -2.007 4.158 1.00 77.50 86 GLN A C 1
ATOM 655 O O . GLN A 1 86 ? -8.926 -1.575 3.010 1.00 77.50 86 GLN A O 1
ATOM 660 N N . ASN A 1 87 ? -9.812 -3.062 4.448 1.00 78.81 87 ASN A N 1
ATOM 661 C CA . ASN A 1 87 ? -10.538 -3.828 3.430 1.00 78.81 87 ASN A CA 1
ATOM 662 C C . ASN A 1 87 ? -11.599 -2.983 2.715 1.00 78.81 87 ASN A C 1
ATOM 664 O O . ASN A 1 87 ? -11.725 -3.046 1.491 1.00 78.81 87 ASN A O 1
ATOM 668 N N . VAL A 1 88 ? -12.345 -2.167 3.466 1.00 79.19 88 VAL A N 1
ATOM 669 C CA . VAL A 1 88 ? -13.338 -1.242 2.895 1.00 79.19 88 VAL A CA 1
ATOM 670 C C . VAL A 1 88 ? -12.660 -0.211 1.994 1.00 79.19 88 VAL A C 1
ATOM 672 O O . VAL A 1 88 ? -13.139 0.043 0.888 1.00 79.19 88 VAL A O 1
ATOM 675 N N . THR A 1 89 ? -11.525 0.340 2.427 1.00 77.94 89 THR A N 1
ATOM 676 C CA . THR A 1 89 ? -10.743 1.300 1.637 1.00 77.94 89 THR A CA 1
ATOM 677 C C . THR A 1 89 ? -10.248 0.665 0.341 1.00 77.94 89 THR A C 1
ATOM 679 O O . THR A 1 89 ? -10.431 1.241 -0.732 1.00 77.94 89 THR A O 1
ATOM 682 N N . PHE A 1 90 ? -9.698 -0.549 0.402 1.00 79.81 90 PHE A N 1
ATOM 683 C CA . PHE A 1 90 ? -9.239 -1.256 -0.791 1.00 79.81 90 PHE A CA 1
ATOM 684 C C . PHE A 1 90 ? -10.395 -1.542 -1.760 1.00 79.81 90 PHE A C 1
ATOM 686 O O . PHE A 1 90 ? -10.313 -1.209 -2.944 1.00 79.81 90 PHE A O 1
ATOM 693 N N . GLY A 1 91 ? -11.519 -2.055 -1.251 1.00 77.44 91 GLY A N 1
ATOM 694 C CA . GLY A 1 91 ? -12.720 -2.298 -2.051 1.00 77.44 91 GLY A CA 1
ATOM 695 C C . GLY A 1 91 ? -13.268 -1.027 -2.709 1.00 77.44 91 GLY A C 1
ATOM 696 O O . GLY A 1 91 ? -13.676 -1.056 -3.872 1.00 77.44 91 GLY A O 1
ATOM 697 N N . PHE A 1 92 ? -13.227 0.111 -2.010 1.00 79.25 92 PHE A N 1
ATOM 698 C CA . PHE A 1 92 ? -13.598 1.409 -2.575 1.00 79.25 92 PHE A CA 1
ATOM 699 C C . PHE A 1 92 ? -12.669 1.827 -3.725 1.00 79.25 92 PHE A C 1
ATOM 701 O O . PHE A 1 92 ? -13.151 2.288 -4.764 1.00 79.25 92 PHE A O 1
ATOM 708 N N . VAL A 1 93 ? -11.352 1.629 -3.599 1.00 74.12 93 VAL A N 1
ATOM 709 C CA . VAL A 1 93 ? -10.405 1.957 -4.679 1.00 74.12 93 VAL A CA 1
ATOM 710 C C . VAL A 1 93 ? -10.608 1.055 -5.900 1.00 74.12 93 VAL A C 1
ATOM 712 O O . VAL A 1 93 ? -10.692 1.551 -7.025 1.00 74.12 93 VAL A O 1
ATOM 715 N N . VAL A 1 94 ? -10.788 -0.253 -5.710 1.00 75.38 94 VAL A N 1
ATOM 716 C CA . VAL A 1 94 ? -11.092 -1.183 -6.815 1.00 75.38 94 VAL A CA 1
ATOM 717 C C . VAL A 1 94 ? -12.400 -0.795 -7.513 1.00 75.38 94 VAL A C 1
ATOM 719 O O . VAL A 1 94 ? -12.479 -0.763 -8.744 1.00 75.38 94 VAL A O 1
ATOM 722 N N . ARG A 1 95 ? -13.435 -0.437 -6.746 1.00 72.69 95 ARG A N 1
ATOM 723 C CA . ARG A 1 95 ? -14.733 -0.040 -7.305 1.00 72.69 95 ARG A CA 1
ATOM 724 C C . ARG A 1 95 ? -14.664 1.291 -8.046 1.00 72.69 95 ARG A C 1
ATOM 726 O O . ARG A 1 95 ? -15.219 1.403 -9.134 1.00 72.69 95 ARG A O 1
ATOM 733 N N . SER A 1 96 ? -13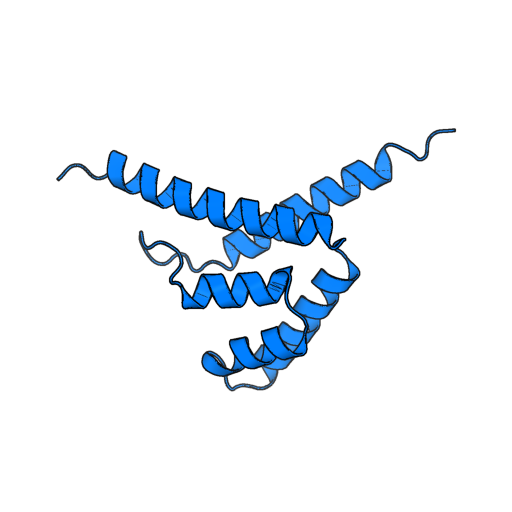.989 2.291 -7.485 1.00 69.06 96 SER A N 1
ATOM 734 C CA . SER A 1 96 ? -13.852 3.615 -8.107 1.00 69.06 96 SER A CA 1
ATOM 735 C C . SER A 1 96 ? -13.026 3.567 -9.395 1.00 69.06 96 SER A C 1
ATOM 737 O O . SER A 1 96 ? -13.387 4.219 -10.374 1.00 69.06 96 SER A O 1
ATOM 739 N N . THR A 1 97 ? -11.981 2.741 -9.447 1.00 66.62 97 THR A N 1
ATOM 740 C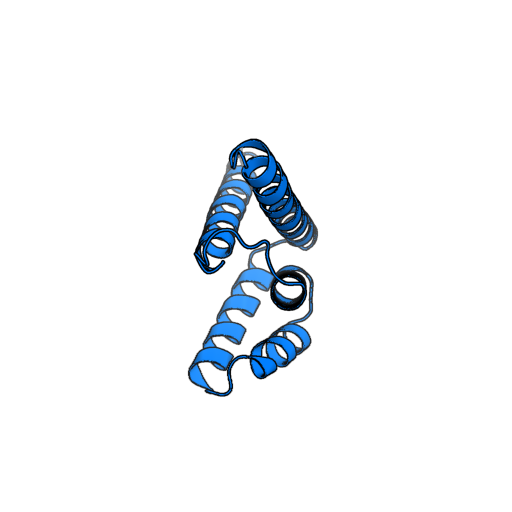 CA . THR A 1 97 ? -11.183 2.523 -10.667 1.00 66.62 97 THR A CA 1
ATOM 741 C C . THR A 1 97 ? -11.948 1.731 -11.727 1.00 66.62 97 THR A C 1
ATOM 743 O O . THR A 1 97 ? -11.923 2.103 -12.900 1.00 66.62 97 THR A O 1
ATOM 746 N N . SER A 1 98 ? -12.721 0.720 -11.321 1.00 65.56 98 SER A N 1
ATOM 747 C CA . SER A 1 98 ? -13.629 -0.006 -12.221 1.00 65.56 98 SER A CA 1
ATOM 748 C C . SER A 1 98 ? -14.707 0.914 -12.804 1.00 65.56 98 SER A C 1
ATOM 750 O O . SER A 1 98 ? -14.969 0.883 -14.003 1.00 65.56 98 SER A O 1
ATOM 752 N N . LEU A 1 99 ? -15.313 1.781 -11.985 1.00 60.16 99 LEU A N 1
ATOM 753 C CA . LEU A 1 99 ? -16.320 2.746 -12.442 1.00 60.16 99 LEU A CA 1
ATOM 754 C C . LEU A 1 99 ? -15.741 3.778 -13.415 1.00 60.16 99 LEU A C 1
ATOM 756 O O . LEU A 1 99 ? -16.402 4.097 -14.400 1.00 60.16 99 LEU A O 1
ATOM 760 N N . LYS A 1 100 ? -14.508 4.255 -13.192 1.00 63.09 100 LYS A N 1
ATOM 761 C CA . LYS A 1 100 ? -13.814 5.121 -14.160 1.00 63.09 100 LYS A CA 1
ATOM 762 C C . LYS A 1 100 ? -13.656 4.435 -15.520 1.00 63.09 100 LYS A C 1
ATOM 764 O O . LYS A 1 100 ? -13.959 5.054 -16.534 1.00 63.09 100 LYS A O 1
ATOM 769 N N . MET A 1 101 ? -13.292 3.150 -15.542 1.00 58.28 101 MET A N 1
ATOM 770 C CA . MET A 1 101 ? -13.193 2.371 -16.784 1.00 58.28 101 MET A CA 1
ATOM 771 C C . MET A 1 101 ? -14.539 2.278 -17.527 1.00 58.28 101 MET A C 1
ATOM 773 O O . MET A 1 101 ? -14.578 2.402 -18.752 1.00 58.28 101 MET A O 1
ATOM 777 N N . TYR A 1 102 ? -15.649 2.080 -16.806 1.00 54.78 102 TYR A N 1
ATOM 778 C CA . TYR A 1 102 ? -16.988 2.083 -17.410 1.00 54.78 102 TYR A CA 1
ATOM 779 C C . TYR A 1 102 ? -17.386 3.468 -17.938 1.00 54.78 102 TYR A C 1
ATOM 781 O O . TYR A 1 102 ? -17.910 3.563 -19.045 1.00 54.78 102 TYR A O 1
ATOM 789 N N . ALA A 1 103 ? -17.114 4.537 -17.187 1.00 57.56 103 ALA A N 1
ATOM 790 C CA . ALA A 1 103 ? -17.432 5.903 -17.600 1.00 57.56 103 ALA A CA 1
ATOM 791 C C . ALA A 1 103 ? -16.641 6.336 -18.847 1.00 57.56 103 ALA A C 1
ATOM 793 O O . ALA A 1 103 ? -17.220 6.921 -19.759 1.00 57.56 103 ALA A O 1
ATOM 794 N N . GLU A 1 104 ? -15.352 5.994 -18.942 1.00 59.72 104 GLU A N 1
ATOM 795 C CA . GLU A 1 104 ? -14.544 6.294 -20.133 1.00 59.72 104 GLU A CA 1
ATOM 796 C C . GLU A 1 104 ? -15.018 5.539 -21.377 1.00 59.72 104 GLU A C 1
ATOM 798 O O . GLU A 1 104 ? -15.053 6.119 -22.461 1.00 59.72 104 GLU A O 1
ATOM 803 N N . LYS A 1 105 ? -15.452 4.277 -21.241 1.00 57.91 105 LYS A N 1
ATOM 804 C CA . LYS A 1 105 ? -16.060 3.532 -22.358 1.00 57.91 105 LYS A CA 1
ATOM 805 C C . LYS A 1 105 ? -17.353 4.166 -22.866 1.00 57.91 105 LYS A C 1
ATOM 807 O O . LYS A 1 105 ? -17.642 4.062 -24.051 1.00 57.91 105 LYS A O 1
ATOM 812 N N . LEU A 1 106 ? -18.137 4.777 -21.980 1.00 58.50 106 LEU A N 1
ATOM 813 C CA . LEU A 1 106 ? -19.406 5.407 -22.347 1.00 58.50 106 LEU A CA 1
ATOM 814 C C . LEU A 1 106 ? -19.222 6.812 -22.935 1.00 58.50 106 LEU A C 1
ATOM 816 O O . LEU A 1 106 ? -20.071 7.248 -23.706 1.00 58.50 106 LEU A O 1
ATOM 820 N N . TYR A 1 107 ? -18.140 7.515 -22.583 1.00 56.12 107 TYR A N 1
ATOM 821 C CA . TYR A 1 107 ? -17.943 8.925 -22.945 1.00 56.12 107 TYR A CA 1
ATOM 822 C C . TYR A 1 107 ? -16.890 9.173 -24.038 1.00 56.12 107 TYR A C 1
ATOM 824 O O . TYR A 1 107 ? -16.690 10.317 -24.442 1.00 56.12 107 TYR A O 1
ATOM 832 N N . LYS A 1 108 ? -16.228 8.127 -24.550 1.00 45.88 108 LYS A N 1
ATOM 833 C CA . LYS A 1 108 ? -15.383 8.212 -25.751 1.00 45.88 108 LYS A CA 1
ATOM 834 C C . LYS A 1 108 ? -16.163 7.657 -26.956 1.00 45.88 108 LYS A C 1
ATOM 836 O O . LYS A 1 108 ? -16.095 6.451 -27.199 1.00 45.88 108 LYS A O 1
ATOM 841 N N . PRO A 1 109 ? -16.951 8.479 -27.682 1.00 46.62 109 PRO A N 1
ATOM 842 C CA . PRO A 1 109 ? -17.504 8.048 -28.958 1.00 46.62 109 PRO A CA 1
ATOM 843 C C . PRO A 1 109 ? -16.350 7.790 -29.934 1.00 46.62 109 PRO A C 1
ATOM 845 O O . PRO A 1 109 ? -15.315 8.458 -29.879 1.00 46.62 109 PRO A O 1
ATOM 848 N N . SER A 1 110 ? -16.533 6.748 -30.739 1.00 51.53 110 SER A N 1
ATOM 849 C CA . SER A 1 110 ? -15.613 6.262 -31.772 1.00 51.53 110 SER A CA 1
ATOM 850 C C . SER A 1 110 ? -15.282 7.326 -32.811 1.00 51.53 110 SER A C 1
ATOM 852 O O . SER A 1 110 ? -16.191 8.123 -33.129 1.00 51.53 110 SER A O 1
#

Solvent-accessible surface area (backbone atoms only — not comparable to full-atom values): 6484 Å² total; per-residue (Å²): 142,88,79,72,67,65,62,55,52,49,52,53,50,52,51,51,52,49,50,48,50,54,58,65,69,46,75,92,55,83,95,58,67,78,50,72,68,57,51,50,47,51,46,23,56,53,73,43,57,69,68,62,26,51,58,53,48,53,78,80,48,84,53,66,67,63,54,52,49,51,52,52,51,41,51,50,50,63,74,71,46,53,76,71,55,25,52,51,50,51,52,48,52,56,50,53,45,51,50,50,53,54,50,52,66,73,70,56,79,130

Sequence (110 aa):
MTTGNQSQRLSMITLTVLGLVCLALLPTTDSKSLCPAQLHVLELFLTGNKENFINAVRNFASDNETIDTARKFKSCVDSTLKPQDQNVTFGFVVRSTSLKMYAEKLYKPS

Radius of gyration: 16.17 Å; Cα contacts (8 Å, |Δi|>4): 55; chains: 1; bounding box: 40×20×60 Å

Nearest PDB structures (foldseek):
  1puo-assembly1_A  TM=6.874E-01  e=3.042E-03  Felis catus
  1utg-assembly1_A  TM=9.562E-01  e=5.249E-02  Oryctolagus cuniculus
  1puo-assembly2_B  TM=6.819E-01  e=4.252E-03  Felis catus
  5vyf-assembly2_C  TM=6.282E-01  e=1.229E-02  Felis catus
  7vg7-assembly1_B  TM=5.832E-01  e=4.145E-01  Homo sapiens

Mean predicted aligned error: 11.64 Å

Foldseek 3Di:
DPPPPPVVVVQVVVLVVVLVVLVVVPDPDPPDFDDPLNLVLLCCLLQNDLVVNLVSVCVPDVDVVVSVVSSVSSVCNVVSDDNVSSVVSSVVVVVVSVVSNVVCVVPDDD

pLDDT: mean 71.35, std 16.69, range [35.97, 94.75]

Organism: Phascolarctos cinereus (NCBI:txid38626)